Protein AF-A0AAP9EC62-F1 (afdb_monomer)

InterPro domains:
  IPR009681 Phage tail assembly chaperone protein, Siphoviridae [PF06896] (13-101)

Mean predicted aligned error: 7.29 Å

pLDDT: mean 86.21, std 14.29, range [40.88, 97.31]

Sequence (121 aa):
MSVKISAKQELGVTKLFEVKESNKNIRATWELQKMMTKLSIVQETVGDSPADFEKVIDTMLDVQTKTINYIVNTLGLDDKQAAKVDEMEFNDTMTFAVRISSELLHIEAQPADEKETGLED

Nearest PDB structures (foldseek):
  4um2-assembly1_A  TM=5.140E-01  e=1.099E+00  Homo sapiens
  5aqq-assembly3_D  TM=5.002E-01  e=1.871E+00  Homo sapiens

Radius of gyration: 16.16 Å; Cα contacts (8 Å, |Δi|>4): 101; chains: 1; bounding box: 31×41×46 Å

Structure (mmCIF, N/CA/C/O backbone):
data_AF-A0AAP9EC62-F1
#
_entry.id   AF-A0AAP9EC62-F1
#
loop_
_atom_site.group_PDB
_atom_site.id
_atom_site.type_symbol
_atom_site.label_atom_id
_atom_site.label_alt_id
_atom_site.label_comp_id
_atom_site.label_asym_id
_atom_site.label_entity_id
_atom_site.label_seq_id
_atom_site.pdbx_PDB_ins_code
_atom_site.Cartn_x
_atom_site.Cartn_y
_atom_site.Cartn_z
_atom_site.occupancy
_atom_site.B_iso_or_equiv
_atom_site.auth_seq_id
_atom_site.auth_comp_id
_atom_site.auth_asym_id
_atom_site.auth_atom_id
_atom_site.pdbx_PDB_model_num
ATOM 1 N N . MET A 1 1 ? 4.713 5.552 18.076 1.00 81.75 1 MET A N 1
ATOM 2 C CA . MET A 1 1 ? 3.352 5.915 18.521 1.00 81.75 1 MET A CA 1
ATOM 3 C C . MET A 1 1 ? 2.353 5.099 17.695 1.00 81.75 1 MET A C 1
ATOM 5 O O . MET A 1 1 ? 2.773 4.091 17.118 1.00 81.75 1 MET A O 1
ATOM 9 N N . SER A 1 2 ? 1.057 5.419 17.697 1.00 88.50 2 SER A N 1
ATOM 10 C CA . SER A 1 2 ? 0.087 4.831 16.763 1.00 88.50 2 SER A CA 1
ATOM 11 C C . SER A 1 2 ? -0.728 5.923 16.082 1.00 88.50 2 SER A C 1
ATOM 13 O O . SER A 1 2 ? -1.038 6.947 16.690 1.00 88.50 2 SER A O 1
ATOM 15 N N . VAL A 1 3 ? -1.061 5.684 14.818 1.00 91.00 3 VAL A N 1
ATOM 16 C CA . VAL A 1 3 ? -1.890 6.561 13.988 1.00 91.00 3 VAL A CA 1
ATOM 17 C C . VAL A 1 3 ? -3.213 5.872 13.689 1.00 91.00 3 VAL A C 1
ATOM 19 O O . VAL A 1 3 ? -3.307 4.640 13.701 1.00 91.00 3 VAL A O 1
ATOM 22 N N . LYS A 1 4 ? -4.261 6.666 13.466 1.00 91.12 4 LYS A N 1
ATOM 23 C CA . LYS A 1 4 ? -5.606 6.161 13.180 1.00 91.12 4 LYS A CA 1
ATOM 24 C C . LYS A 1 4 ? -5.949 6.435 11.731 1.00 91.12 4 LYS A C 1
ATOM 26 O O . LYS A 1 4 ? -6.105 7.584 11.346 1.00 91.12 4 LYS A O 1
ATOM 31 N N . ILE A 1 5 ? -6.134 5.372 10.962 1.00 90.19 5 ILE A N 1
ATOM 32 C CA . ILE A 1 5 ? -6.396 5.459 9.528 1.00 90.19 5 ILE A CA 1
ATOM 33 C C . ILE A 1 5 ? -7.860 5.123 9.253 1.00 90.19 5 ILE A C 1
ATOM 35 O O . ILE A 1 5 ? -8.388 4.120 9.739 1.00 90.19 5 ILE A O 1
ATOM 39 N N . SER A 1 6 ? -8.523 5.964 8.462 1.00 89.81 6 SER A N 1
ATOM 40 C CA . SER A 1 6 ? -9.860 5.693 7.930 1.00 89.81 6 SER A CA 1
ATOM 41 C C . SER A 1 6 ? -9.761 5.002 6.570 1.00 89.81 6 SER A C 1
ATOM 43 O O . SER A 1 6 ? -9.011 5.446 5.701 1.00 89.81 6 SER A O 1
ATOM 45 N N . ALA A 1 7 ? -10.556 3.948 6.380 1.00 89.44 7 ALA A N 1
ATOM 46 C CA . ALA A 1 7 ? -10.748 3.269 5.094 1.00 89.44 7 ALA A CA 1
ATOM 47 C C . ALA A 1 7 ? -12.227 3.287 4.667 1.00 89.44 7 ALA A C 1
ATOM 49 O O . ALA A 1 7 ? -12.729 2.366 4.019 1.00 89.44 7 ALA A O 1
ATOM 50 N N . LYS A 1 8 ? -12.980 4.302 5.114 1.00 87.00 8 LYS A N 1
ATOM 51 C CA . LYS A 1 8 ? -14.420 4.394 4.848 1.00 87.00 8 LYS A CA 1
ATOM 52 C C . LYS A 1 8 ? -14.717 4.565 3.360 1.00 87.00 8 LYS A C 1
ATOM 54 O O . LYS A 1 8 ? -15.718 4.027 2.900 1.00 87.00 8 LYS A O 1
ATOM 59 N N . GLN A 1 9 ? -13.887 5.319 2.644 1.00 86.12 9 GLN A N 1
ATOM 60 C CA . GLN A 1 9 ? -14.084 5.600 1.222 1.00 86.12 9 GLN A CA 1
ATOM 61 C C . GLN A 1 9 ? -13.780 4.363 0.368 1.00 86.12 9 GLN A C 1
ATOM 63 O O . GLN A 1 9 ? -14.559 4.036 -0.515 1.00 86.12 9 GLN A O 1
ATOM 68 N N . GLU A 1 10 ? -12.714 3.638 0.697 1.00 89.00 10 GLU A N 1
ATOM 69 C CA . GLU A 1 10 ? -12.184 2.534 -0.106 1.00 89.00 10 GLU A CA 1
ATOM 70 C C . GLU A 1 10 ? -12.841 1.199 0.250 1.00 89.00 10 GLU A C 1
ATOM 72 O O . GLU A 1 10 ? -13.228 0.425 -0.617 1.00 89.00 10 GLU A O 1
ATOM 77 N N . LEU A 1 11 ? -13.020 0.921 1.546 1.00 87.31 11 LEU A N 1
ATOM 78 C CA . LEU A 1 11 ? -13.501 -0.380 2.027 1.00 87.31 11 LEU A CA 1
ATOM 79 C C . LEU A 1 11 ? -14.947 -0.339 2.537 1.00 87.31 11 LEU A C 1
ATOM 81 O O . LEU A 1 11 ? -15.540 -1.390 2.819 1.00 87.31 11 LEU A O 1
ATOM 85 N N . GLY A 1 12 ? -15.532 0.856 2.677 1.00 86.25 12 GLY A N 1
ATOM 86 C CA . GLY A 1 12 ? -16.854 1.056 3.282 1.00 86.25 12 GLY A CA 1
ATOM 87 C C . GLY A 1 12 ? -16.873 0.837 4.799 1.00 86.25 12 GLY A C 1
ATOM 88 O O . GLY A 1 12 ? -17.942 0.694 5.392 1.00 86.25 12 GLY A O 1
ATOM 89 N N . VAL A 1 13 ? -15.702 0.774 5.442 1.00 86.38 13 VAL A N 1
ATOM 90 C CA . VAL A 1 13 ? -15.567 0.454 6.869 1.00 8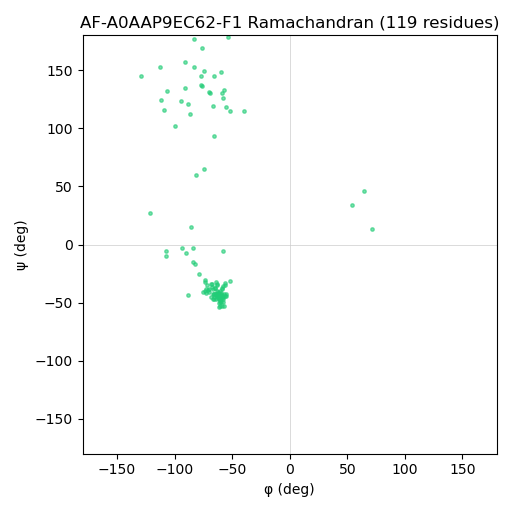6.38 13 VAL A CA 1
ATOM 91 C C . VAL A 1 13 ? -15.520 1.740 7.691 1.00 86.38 13 VAL A C 1
ATOM 93 O O . VAL A 1 13 ? -14.673 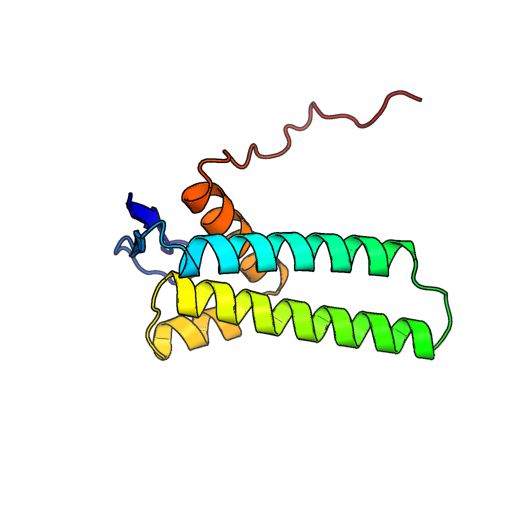2.600 7.482 1.00 86.38 13 VAL A O 1
ATOM 96 N N . THR A 1 14 ? -16.424 1.878 8.662 1.00 87.06 14 THR A N 1
ATOM 97 C CA . THR A 1 14 ? -16.476 3.049 9.559 1.00 87.06 14 THR A CA 1
ATOM 98 C C . THR A 1 14 ? -15.491 2.967 10.724 1.00 87.06 14 THR A C 1
ATOM 100 O O . THR A 1 14 ? -15.214 3.975 11.371 1.00 87.06 14 THR A O 1
ATOM 103 N N . LYS A 1 15 ? -14.965 1.771 11.005 1.00 88.25 15 LYS A N 1
ATOM 104 C CA . LYS A 1 15 ? -13.951 1.540 12.033 1.00 88.25 15 LYS A CA 1
ATOM 105 C C . LYS A 1 15 ? -12.614 2.139 11.592 1.00 88.25 15 LYS A C 1
ATOM 107 O O . LYS A 1 15 ? -12.149 1.872 10.489 1.00 88.25 15 LYS A O 1
ATOM 112 N N . LEU A 1 16 ? -11.985 2.898 12.489 1.00 91.50 16 LEU A N 1
ATOM 113 C CA . LEU A 1 16 ? -10.611 3.363 12.311 1.00 91.50 16 LEU A CA 1
ATOM 114 C C . LEU A 1 16 ? -9.628 2.222 12.586 1.00 91.50 16 LEU A C 1
ATOM 116 O O . LEU A 1 16 ? -9.772 1.489 13.570 1.00 91.50 16 LEU A O 1
ATOM 120 N N . PHE A 1 17 ? -8.619 2.104 11.734 1.00 91.94 17 PHE A N 1
ATOM 121 C CA . PHE A 1 17 ? -7.523 1.161 11.889 1.00 91.94 17 PHE A CA 1
ATOM 122 C C . PHE A 1 17 ? -6.426 1.813 12.719 1.00 91.94 17 PHE A C 1
ATOM 124 O O . PHE A 1 17 ? -5.906 2.866 12.355 1.00 91.94 17 PHE A O 1
ATOM 131 N N . GLU A 1 18 ? -6.093 1.204 13.852 1.00 93.38 18 GLU A N 1
ATOM 132 C CA . GLU A 1 18 ? -4.969 1.650 14.664 1.00 93.38 18 GLU A CA 1
ATOM 133 C C . GLU A 1 18 ? -3.689 0.989 14.158 1.00 93.38 18 GLU A C 1
ATOM 135 O O . GLU A 1 18 ? -3.503 -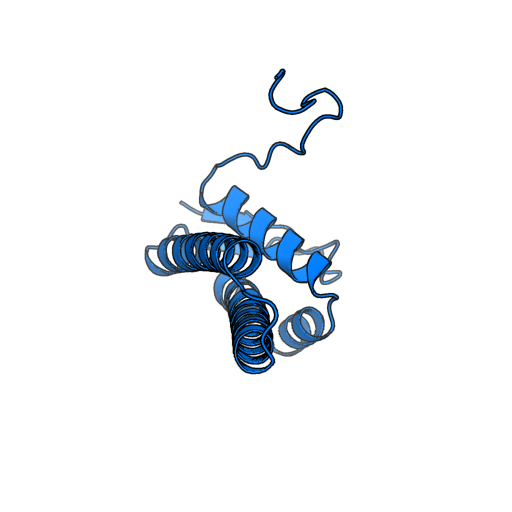0.223 14.291 1.00 93.38 18 GLU A O 1
ATOM 140 N N . VAL A 1 19 ? -2.795 1.796 13.593 1.00 94.25 19 VAL A N 1
ATOM 141 C CA . VAL A 1 19 ? -1.538 1.324 13.020 1.00 94.25 19 VAL A CA 1
ATOM 142 C C . VAL A 1 19 ? -0.383 1.820 13.871 1.00 94.25 19 VAL A C 1
ATOM 144 O O . VAL A 1 19 ? -0.221 3.013 14.111 1.00 94.25 19 VAL A O 1
ATOM 147 N N . LYS A 1 20 ? 0.449 0.891 14.344 1.00 92.44 20 LYS A N 1
ATOM 148 C CA . LYS A 1 20 ? 1.643 1.232 15.123 1.00 92.44 20 LYS A CA 1
ATOM 149 C C . LYS A 1 20 ? 2.753 1.725 14.205 1.00 92.44 20 LYS A C 1
ATOM 151 O O . LYS A 1 20 ? 3.071 1.065 13.216 1.00 92.44 20 LYS A O 1
ATOM 156 N N . GLU A 1 21 ? 3.440 2.781 14.612 1.00 92.06 21 GLU A N 1
ATOM 157 C CA . GLU A 1 21 ? 4.717 3.215 14.031 1.00 92.06 21 GLU A CA 1
ATOM 158 C C . GLU A 1 21 ? 5.839 2.269 14.485 1.00 92.06 21 GLU A C 1
ATOM 160 O O . GLU A 1 21 ? 6.719 2.601 15.278 1.00 92.06 21 GLU A O 1
ATOM 165 N N . SER A 1 22 ? 5.740 1.016 14.063 1.00 93.19 22 SER A N 1
ATOM 166 C CA . SER A 1 22 ? 6.741 -0.008 14.329 1.00 93.19 22 SER A CA 1
ATOM 167 C C . SER A 1 22 ? 7.769 -0.035 13.203 1.00 93.19 22 SER A C 1
ATOM 169 O O . SER A 1 22 ? 7.446 0.298 12.065 1.00 93.19 22 SER A O 1
ATOM 171 N N . ASN A 1 23 ? 8.976 -0.542 13.476 1.00 93.12 23 ASN A N 1
ATOM 172 C CA . ASN A 1 23 ? 9.996 -0.754 12.439 1.00 93.12 23 ASN A CA 1
ATOM 173 C C . ASN A 1 23 ? 9.468 -1.555 11.238 1.00 93.12 23 ASN A C 1
ATOM 175 O O . ASN A 1 23 ? 9.919 -1.333 10.119 1.00 93.12 23 ASN A O 1
ATOM 179 N N . LYS A 1 24 ? 8.515 -2.473 11.461 1.00 94.75 24 LYS A N 1
ATOM 180 C CA . LYS A 1 24 ? 7.842 -3.219 10.392 1.00 94.75 24 LYS A CA 1
ATOM 181 C C . LYS A 1 24 ? 7.088 -2.27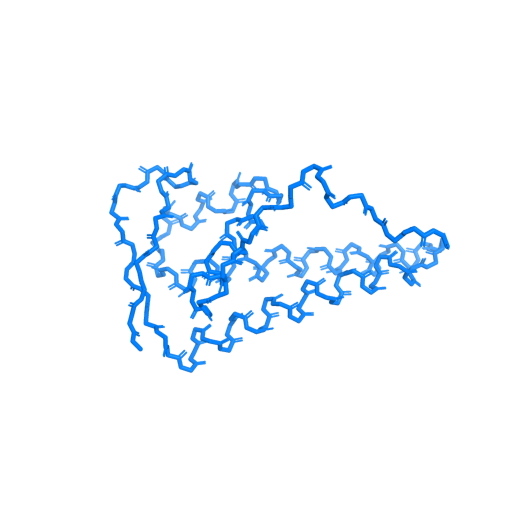0 9.456 1.00 94.75 24 LYS A C 1
ATOM 183 O O . LYS A 1 24 ? 7.324 -2.297 8.255 1.00 94.75 24 LYS A O 1
ATOM 188 N N . ASN A 1 25 ? 6.217 -1.433 10.013 1.00 93.62 25 ASN A N 1
ATOM 189 C CA . ASN A 1 25 ? 5.337 -0.567 9.229 1.00 93.62 25 ASN A CA 1
ATOM 190 C C . ASN A 1 25 ? 6.108 0.595 8.598 1.00 93.62 25 ASN A C 1
ATOM 192 O O . ASN A 1 25 ? 5.909 0.878 7.427 1.00 93.62 25 ASN A O 1
ATOM 196 N N . ILE A 1 26 ? 7.057 1.195 9.323 1.00 94.19 26 ILE A N 1
ATOM 197 C CA . ILE A 1 26 ? 7.914 2.258 8.779 1.00 94.19 26 ILE A CA 1
ATOM 198 C C . ILE A 1 26 ? 8.764 1.741 7.611 1.00 94.19 26 ILE A C 1
ATOM 200 O O . ILE A 1 26 ? 8.837 2.390 6.571 1.00 94.19 26 ILE A O 1
ATOM 204 N N . ARG A 1 27 ? 9.352 0.541 7.733 1.00 94.94 27 ARG A N 1
ATOM 205 C CA . ARG A 1 27 ? 10.092 -0.080 6.625 1.00 94.94 27 ARG A CA 1
ATOM 206 C C . ARG A 1 27 ? 9.193 -0.333 5.420 1.00 94.94 27 ARG A C 1
ATOM 208 O O . ARG A 1 27 ? 9.587 0.011 4.313 1.00 94.94 27 ARG A O 1
ATOM 215 N N . ALA A 1 28 ? 8.010 -0.902 5.640 1.00 95.31 28 ALA A N 1
ATOM 216 C CA . ALA A 1 28 ? 7.058 -1.164 4.566 1.00 95.31 28 ALA A CA 1
ATOM 217 C C . ALA A 1 28 ? 6.662 0.138 3.843 1.00 95.31 28 ALA A C 1
ATOM 219 O O . ALA A 1 28 ? 6.571 0.166 2.619 1.00 95.31 28 ALA A O 1
ATOM 220 N N . THR A 1 29 ? 6.523 1.241 4.584 1.00 93.94 29 THR A N 1
ATOM 221 C CA . THR A 1 29 ? 6.256 2.561 4.006 1.00 93.94 29 THR A CA 1
ATOM 222 C C . THR A 1 29 ? 7.417 3.075 3.150 1.00 93.94 29 THR A C 1
ATOM 224 O O . THR A 1 29 ? 7.197 3.578 2.051 1.00 93.94 29 THR A O 1
ATOM 227 N N . TRP A 1 30 ? 8.666 2.922 3.595 1.00 93.38 30 TRP A N 1
ATOM 228 C CA . TRP A 1 30 ? 9.826 3.292 2.772 1.00 93.38 30 TRP A CA 1
ATOM 229 C C . TRP A 1 30 ? 9.996 2.396 1.544 1.00 93.38 30 TRP A C 1
ATOM 231 O O . TRP A 1 30 ? 10.427 2.867 0.494 1.00 93.38 30 TRP A O 1
ATOM 241 N N . GLU A 1 31 ? 9.655 1.112 1.649 1.00 94.25 31 GLU A N 1
ATOM 242 C CA . GLU A 1 31 ? 9.644 0.194 0.509 1.00 94.25 31 GLU A CA 1
ATOM 243 C C . GLU A 1 31 ? 8.612 0.619 -0.541 1.00 94.25 31 GLU A C 1
ATOM 245 O O . GLU A 1 31 ? 8.938 0.607 -1.730 1.00 94.25 31 GLU A O 1
ATOM 250 N N . LEU A 1 32 ? 7.426 1.073 -0.113 1.00 93.88 32 LEU A N 1
ATOM 251 C CA . LEU A 1 32 ? 6.428 1.678 -0.998 1.00 93.88 32 LEU A CA 1
ATOM 252 C C . LEU A 1 32 ? 6.997 2.912 -1.710 1.00 93.88 32 LEU A C 1
ATOM 254 O O . LEU A 1 32 ? 6.989 2.968 -2.936 1.00 93.88 32 LEU A O 1
ATOM 258 N N . GLN A 1 33 ? 7.552 3.873 -0.968 1.00 90.69 33 GLN A N 1
ATOM 259 C CA . GLN A 1 33 ? 8.122 5.091 -1.561 1.00 90.69 33 GLN A CA 1
ATOM 260 C C . GLN A 1 33 ? 9.237 4.775 -2.564 1.00 90.69 33 GLN A C 1
ATOM 262 O O . GLN A 1 33 ? 9.233 5.275 -3.685 1.00 90.69 33 GLN A O 1
ATOM 267 N N . LYS A 1 34 ? 10.160 3.879 -2.197 1.00 92.00 34 LYS A N 1
ATOM 268 C CA . LYS A 1 34 ? 11.251 3.436 -3.074 1.00 92.00 34 LYS A CA 1
ATOM 269 C C . LYS A 1 34 ? 10.729 2.798 -4.361 1.00 92.00 34 LYS A C 1
ATOM 271 O O . LYS A 1 34 ? 11.302 3.005 -5.429 1.00 92.00 34 LYS A O 1
ATOM 276 N N . MET A 1 35 ? 9.685 1.984 -4.257 1.00 92.56 35 MET A N 1
ATOM 277 C CA . MET A 1 35 ? 9.056 1.330 -5.398 1.00 92.56 35 MET A CA 1
ATOM 278 C C . MET A 1 35 ? 8.395 2.352 -6.330 1.00 92.56 35 MET A C 1
ATOM 280 O O . MET A 1 35 ? 8.598 2.269 -7.538 1.00 92.56 35 MET A O 1
ATOM 284 N N . MET A 1 36 ? 7.702 3.348 -5.777 1.00 88.06 36 MET A N 1
ATOM 285 C CA . MET A 1 36 ? 7.112 4.441 -6.552 1.00 88.06 36 MET A CA 1
ATOM 286 C C . MET A 1 36 ? 8.170 5.240 -7.308 1.00 88.06 36 MET A C 1
ATOM 288 O O . MET A 1 36 ? 8.051 5.426 -8.515 1.00 88.06 36 MET A O 1
ATOM 292 N N . THR A 1 37 ? 9.268 5.607 -6.644 1.00 89.75 37 THR A N 1
ATOM 293 C CA . THR A 1 37 ? 10.400 6.266 -7.311 1.00 89.75 37 THR A CA 1
ATOM 294 C C . THR A 1 37 ? 11.002 5.389 -8.410 1.00 89.75 37 THR A C 1
ATOM 296 O O . THR A 1 37 ? 11.341 5.883 -9.482 1.00 89.75 37 THR A O 1
ATOM 299 N N . LYS A 1 38 ? 11.121 4.073 -8.183 1.00 89.12 38 LYS A N 1
ATOM 300 C CA . LYS A 1 38 ? 11.617 3.139 -9.203 1.00 89.12 38 LYS A CA 1
ATOM 301 C C . LYS A 1 38 ? 10.697 3.100 -10.425 1.00 89.12 38 LYS A C 1
ATOM 303 O O . LYS A 1 38 ? 11.214 3.056 -11.536 1.00 89.12 38 LYS A O 1
ATOM 308 N N . LEU A 1 39 ? 9.376 3.112 -10.233 1.00 88.25 39 LEU A N 1
ATOM 309 C CA . LEU A 1 39 ? 8.415 3.151 -11.336 1.00 88.25 39 LEU A CA 1
ATOM 310 C C . LEU A 1 39 ? 8.598 4.419 -12.179 1.00 88.25 39 LEU A C 1
ATOM 312 O O . LEU A 1 39 ? 8.720 4.297 -13.393 1.00 88.25 39 LEU A O 1
ATOM 316 N N . SER A 1 40 ? 8.706 5.594 -11.549 1.00 86.06 40 SER A N 1
ATOM 317 C CA . SER A 1 40 ? 8.959 6.860 -12.256 1.00 86.06 40 SER A CA 1
ATOM 318 C C . SER A 1 40 ? 10.256 6.813 -13.066 1.00 86.06 40 SER A C 1
ATOM 320 O O . SER A 1 40 ? 10.251 7.118 -14.253 1.00 86.06 40 SER A O 1
ATOM 322 N N . ILE A 1 41 ? 11.349 6.320 -12.468 1.00 86.88 41 ILE A N 1
ATOM 323 C CA . ILE A 1 41 ? 12.630 6.159 -13.176 1.00 86.88 41 ILE A CA 1
ATOM 324 C C . ILE A 1 41 ? 12.476 5.223 -14.378 1.00 86.88 41 ILE A C 1
ATOM 326 O O . ILE A 1 41 ? 12.996 5.507 -15.453 1.00 86.88 41 ILE A O 1
ATOM 330 N N . VAL A 1 42 ? 11.787 4.089 -14.220 1.00 86.12 42 VAL A N 1
ATOM 331 C CA . VAL A 1 42 ? 11.581 3.139 -15.323 1.00 86.12 42 VAL A CA 1
ATOM 332 C C . VAL A 1 42 ? 10.761 3.781 -16.440 1.00 86.12 42 VAL A C 1
ATOM 334 O O . VAL A 1 42 ? 11.141 3.645 -17.594 1.00 86.12 42 VAL A O 1
ATOM 337 N N . GLN A 1 43 ? 9.698 4.517 -16.118 1.00 83.06 43 GLN A N 1
ATOM 338 C CA . GLN A 1 43 ? 8.873 5.210 -17.112 1.00 83.06 43 GLN A CA 1
ATOM 339 C C . GLN A 1 43 ? 9.644 6.292 -17.881 1.00 83.06 43 GLN A C 1
ATOM 341 O O . GLN A 1 43 ? 9.411 6.459 -19.072 1.00 83.06 43 GLN A O 1
ATOM 346 N N . GLU A 1 44 ? 10.580 6.990 -17.238 1.00 84.75 44 GLU A N 1
ATOM 347 C CA . GLU A 1 44 ? 11.415 8.010 -17.892 1.00 84.75 44 GLU A CA 1
ATOM 348 C C . GLU A 1 44 ? 12.569 7.423 -18.718 1.00 84.75 44 GLU A C 1
ATOM 350 O O . GLU A 1 44 ? 13.068 8.068 -19.637 1.00 84.75 44 GLU A O 1
ATOM 355 N N . THR A 1 45 ? 13.030 6.215 -18.379 1.00 82.25 45 THR A N 1
ATOM 356 C CA . THR A 1 45 ? 14.238 5.607 -18.972 1.00 82.25 45 THR A CA 1
ATOM 357 C C . THR A 1 45 ? 13.953 4.453 -19.928 1.00 82.25 45 THR A C 1
ATOM 359 O O . THR A 1 45 ? 14.887 3.925 -20.535 1.00 82.25 45 THR A O 1
ATOM 362 N N . VAL A 1 46 ? 12.693 4.030 -20.053 1.00 82.31 46 VAL A N 1
ATOM 363 C CA . VAL A 1 46 ? 12.291 2.943 -20.948 1.00 82.31 46 VAL A CA 1
ATOM 364 C C . VAL A 1 46 ? 12.430 3.377 -22.414 1.00 82.31 46 VAL A C 1
ATOM 366 O O . VAL A 1 46 ? 11.971 4.448 -22.800 1.00 82.31 46 VAL A O 1
ATOM 369 N N . GLY A 1 47 ? 13.093 2.553 -23.229 1.00 79.62 47 GLY A N 1
ATOM 370 C CA . GLY A 1 47 ? 13.146 2.729 -24.682 1.00 79.62 47 GLY A CA 1
ATOM 371 C C . GLY A 1 47 ? 11.916 2.153 -25.396 1.00 79.62 47 GLY A C 1
ATOM 372 O O . GLY A 1 47 ? 11.069 1.508 -24.787 1.00 79.62 47 GLY A O 1
ATOM 373 N N . ASP A 1 48 ? 11.845 2.316 -26.718 1.00 83.75 48 ASP A N 1
ATOM 374 C CA . ASP A 1 48 ? 10.694 1.870 -27.527 1.00 83.75 48 ASP A CA 1
ATOM 375 C C . ASP A 1 48 ? 10.765 0.392 -27.970 1.00 83.75 48 ASP A C 1
ATOM 377 O O . ASP A 1 48 ? 10.064 -0.029 -28.896 1.00 83.75 48 ASP A O 1
ATOM 381 N N . SER A 1 49 ? 11.639 -0.424 -27.370 1.00 88.56 49 SER A N 1
ATOM 382 C CA . SER A 1 49 ? 11.768 -1.828 -27.770 1.00 88.56 49 SER A CA 1
ATOM 383 C C . SER A 1 49 ? 10.715 -2.722 -27.094 1.00 88.56 49 SER A C 1
ATOM 385 O O . SER A 1 49 ? 10.298 -2.452 -25.966 1.00 88.56 49 SER A O 1
ATOM 387 N N . PRO A 1 50 ? 10.315 -3.850 -27.716 1.00 87.06 50 PRO A N 1
ATOM 388 C CA . PRO A 1 50 ? 9.420 -4.815 -27.071 1.00 87.06 50 PRO A CA 1
ATOM 389 C C . PRO A 1 50 ? 9.938 -5.351 -25.725 1.00 87.06 50 PRO A C 1
ATOM 391 O O . PRO A 1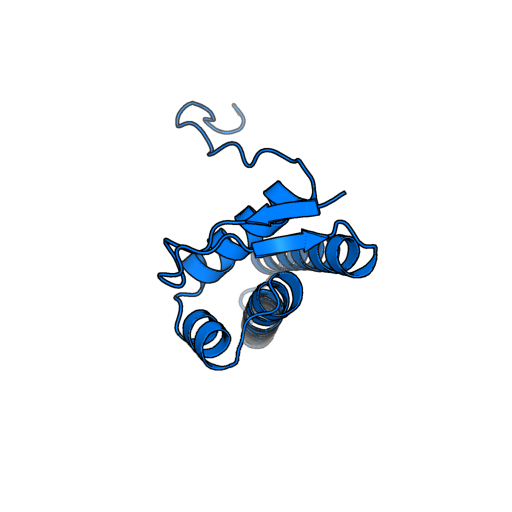 50 ? 9.143 -5.597 -24.824 1.00 87.06 50 PRO A O 1
ATOM 394 N N . ALA A 1 51 ? 11.259 -5.500 -25.571 1.00 87.06 51 ALA A N 1
ATOM 395 C CA . ALA A 1 51 ? 11.877 -5.945 -24.319 1.00 87.06 51 ALA A CA 1
ATOM 396 C C . ALA A 1 51 ? 11.818 -4.863 -23.226 1.00 87.06 51 ALA A C 1
ATOM 398 O O . ALA A 1 51 ? 11.648 -5.160 -22.045 1.00 87.06 51 ALA A O 1
ATOM 399 N N . ASP A 1 52 ? 11.928 -3.595 -23.619 1.00 87.00 52 ASP A N 1
ATOM 400 C CA . ASP A 1 52 ? 11.772 -2.470 -22.701 1.00 87.00 52 ASP A CA 1
ATOM 401 C C . ASP A 1 52 ? 10.308 -2.332 -22.249 1.00 87.00 52 ASP A C 1
ATOM 403 O O . ASP A 1 52 ? 10.039 -2.113 -21.066 1.00 87.00 52 ASP A O 1
ATOM 407 N N . PHE A 1 53 ? 9.356 -2.571 -23.157 1.00 86.00 53 PHE A N 1
ATOM 408 C CA . PHE A 1 53 ? 7.933 -2.635 -22.825 1.00 86.00 53 PHE A CA 1
ATOM 409 C C . PHE A 1 53 ? 7.607 -3.778 -21.848 1.00 86.00 53 PHE A C 1
ATOM 411 O O . PHE A 1 53 ? 6.906 -3.554 -20.862 1.00 86.00 53 PHE A O 1
ATOM 418 N N . GLU A 1 54 ? 8.160 -4.979 -22.056 1.00 88.31 54 GLU A N 1
ATOM 419 C CA . GLU A 1 54 ? 8.021 -6.112 -21.123 1.00 88.31 54 GLU A CA 1
ATOM 420 C C . GLU A 1 54 ? 8.487 -5.735 -19.708 1.00 88.31 54 GLU A C 1
ATOM 422 O O . GLU A 1 54 ? 7.771 -5.945 -18.729 1.00 88.31 54 GLU A O 1
ATOM 427 N N . LYS A 1 55 ? 9.632 -5.053 -19.596 1.00 87.69 55 LYS A N 1
ATOM 428 C CA . LYS A 1 55 ? 10.175 -4.583 -18.314 1.00 87.69 55 LYS A CA 1
ATOM 429 C C . LYS A 1 55 ? 9.274 -3.561 -17.608 1.00 87.69 55 LYS A C 1
ATOM 431 O O . LYS A 1 55 ? 9.231 -3.529 -16.371 1.00 87.69 55 LYS A O 1
ATOM 436 N N . VAL A 1 56 ? 8.571 -2.711 -18.359 1.00 88.06 56 VAL A N 1
ATOM 437 C CA . VAL A 1 56 ? 7.572 -1.790 -17.791 1.00 88.06 56 VAL A CA 1
ATOM 438 C C . VAL A 1 56 ? 6.400 -2.570 -17.218 1.00 88.06 56 VAL A C 1
ATOM 440 O O . VAL A 1 56 ? 6.020 -2.314 -16.076 1.00 88.06 56 VAL A O 1
ATOM 443 N N . ILE A 1 57 ? 5.872 -3.543 -17.963 1.00 89.94 57 ILE A N 1
ATOM 444 C CA . ILE A 1 57 ? 4.764 -4.386 -17.504 1.00 89.94 57 ILE A CA 1
ATOM 445 C C . ILE A 1 57 ? 5.155 -5.163 -16.242 1.00 89.94 57 ILE A C 1
ATOM 447 O O . ILE A 1 57 ? 4.422 -5.109 -15.256 1.00 89.94 57 ILE A O 1
ATOM 451 N N . ASP A 1 58 ? 6.336 -5.783 -16.208 1.00 91.19 58 ASP A N 1
ATOM 452 C CA . ASP A 1 58 ? 6.852 -6.466 -15.012 1.00 91.19 58 ASP A CA 1
ATOM 453 C C . ASP A 1 58 ? 6.927 -5.529 -13.803 1.00 91.19 58 ASP A C 1
ATOM 455 O O . ASP A 1 58 ? 6.556 -5.889 -12.683 1.00 91.19 58 ASP A O 1
ATOM 459 N N . THR A 1 59 ? 7.390 -4.297 -14.028 1.00 90.69 59 THR A N 1
ATOM 460 C CA . THR A 1 59 ? 7.475 -3.291 -12.968 1.00 90.69 59 THR A CA 1
AT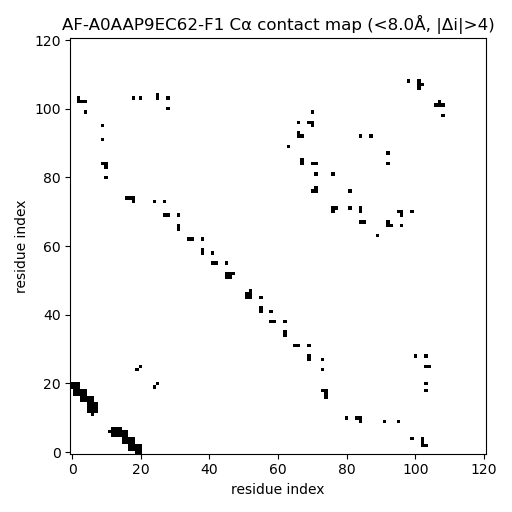OM 461 C C . THR A 1 59 ? 6.083 -2.891 -12.482 1.00 90.69 59 THR A C 1
ATOM 463 O O . THR A 1 59 ? 5.878 -2.791 -11.276 1.00 90.69 59 THR A O 1
ATOM 466 N N . MET A 1 60 ? 5.115 -2.701 -13.383 1.00 89.38 60 MET A N 1
ATOM 467 C CA . MET A 1 60 ? 3.734 -2.369 -13.021 1.00 89.38 60 MET A CA 1
ATOM 468 C C . MET A 1 60 ? 3.058 -3.495 -12.227 1.00 89.38 60 MET A C 1
ATOM 470 O O . MET A 1 60 ? 2.414 -3.217 -11.216 1.00 89.38 60 MET A O 1
ATOM 474 N N . LEU A 1 61 ? 3.252 -4.757 -12.624 1.00 92.38 61 LEU A N 1
ATOM 475 C CA . LEU A 1 61 ? 2.717 -5.923 -11.911 1.00 92.38 61 LEU A CA 1
ATOM 476 C C . LEU A 1 61 ? 3.320 -6.066 -10.505 1.00 92.38 61 LEU A C 1
ATOM 478 O O . LEU A 1 61 ? 2.597 -6.317 -9.534 1.00 92.38 61 LEU A O 1
ATOM 482 N N . ASP A 1 62 ? 4.636 -5.862 -10.377 1.00 93.06 62 ASP A N 1
ATOM 483 C CA . ASP A 1 62 ? 5.325 -5.857 -9.081 1.00 93.06 62 ASP A CA 1
ATOM 484 C C . ASP A 1 62 ? 4.812 -4.718 -8.188 1.00 93.06 62 ASP A C 1
ATOM 486 O O . ASP A 1 62 ? 4.539 -4.929 -7.003 1.00 93.06 62 ASP A O 1
ATOM 490 N N . VAL A 1 63 ? 4.621 -3.523 -8.764 1.00 93.25 63 VAL A N 1
ATOM 491 C CA . VAL A 1 63 ? 4.090 -2.354 -8.053 1.00 93.25 63 VAL A CA 1
ATOM 492 C C . VAL A 1 63 ? 2.686 -2.621 -7.534 1.00 93.25 63 VAL A C 1
ATOM 494 O O . VAL A 1 63 ? 2.429 -2.428 -6.346 1.00 93.25 63 VAL A O 1
ATOM 497 N N . GLN A 1 64 ? 1.787 -3.101 -8.391 1.00 92.88 64 GLN A N 1
ATOM 498 C CA . GLN A 1 64 ? 0.409 -3.404 -8.016 1.00 92.88 64 GLN A CA 1
ATOM 499 C C . GLN A 1 64 ? 0.368 -4.414 -6.864 1.00 92.88 64 GLN A C 1
ATOM 501 O O . GLN A 1 64 ? -0.180 -4.128 -5.798 1.00 92.88 64 GLN A O 1
ATOM 506 N N . THR A 1 65 ? 1.051 -5.549 -7.033 1.00 94.88 65 THR A N 1
ATOM 507 C CA . THR A 1 65 ? 1.088 -6.629 -6.037 1.00 94.88 65 THR A CA 1
ATOM 508 C C . THR A 1 65 ? 1.617 -6.137 -4.691 1.00 94.88 65 THR A C 1
ATOM 510 O O . THR A 1 65 ? 1.065 -6.440 -3.630 1.00 94.88 65 THR A O 1
ATOM 513 N N . LYS A 1 66 ? 2.707 -5.368 -4.693 1.00 95.25 66 LYS A N 1
ATOM 514 C CA . LYS A 1 66 ? 3.313 -4.879 -3.451 1.00 95.25 66 LYS A CA 1
ATOM 515 C C . LYS A 1 66 ? 2.511 -3.763 -2.794 1.00 95.25 66 LYS A C 1
ATOM 517 O O . LYS A 1 66 ? 2.521 -3.679 -1.569 1.00 95.25 66 LYS A O 1
ATOM 522 N N . THR A 1 67 ? 1.802 -2.948 -3.568 1.00 95.94 67 THR A N 1
ATOM 523 C CA . THR A 1 67 ? 0.942 -1.881 -3.037 1.00 95.94 67 THR A CA 1
ATOM 524 C C . THR A 1 67 ? -0.263 -2.473 -2.308 1.00 95.94 67 THR A C 1
ATOM 526 O O . THR A 1 67 ? -0.533 -2.102 -1.165 1.00 95.94 67 THR A O 1
ATOM 529 N N . ILE A 1 68 ? -0.918 -3.472 -2.904 1.00 96.31 68 ILE A N 1
ATOM 530 C CA . ILE A 1 68 ? -2.017 -4.214 -2.267 1.00 96.31 68 ILE A CA 1
ATOM 531 C C . ILE A 1 68 ? -1.524 -4.877 -0.978 1.00 96.31 68 ILE A C 1
ATOM 533 O O . ILE A 1 68 ? -2.088 -4.669 0.099 1.00 96.31 68 ILE A O 1
ATOM 537 N N . ASN A 1 69 ? -0.398 -5.594 -1.053 1.00 96.62 69 ASN A N 1
ATOM 538 C CA . ASN A 1 69 ? 0.211 -6.225 0.115 1.00 96.62 69 ASN A CA 1
ATOM 539 C C . ASN A 1 69 ? 0.572 -5.216 1.210 1.00 96.62 69 ASN A C 1
ATOM 541 O O . ASN A 1 69 ? 0.420 -5.523 2.394 1.00 96.62 69 ASN A O 1
ATOM 545 N N . TYR A 1 70 ? 1.051 -4.026 0.849 1.00 97.31 70 TYR A N 1
ATOM 546 C CA . TYR A 1 70 ? 1.338 -2.967 1.809 1.00 97.31 70 TYR A CA 1
ATOM 547 C C . TYR A 1 70 ? 0.075 -2.554 2.571 1.00 97.31 70 TYR A C 1
ATOM 549 O O . TYR A 1 70 ? 0.097 -2.542 3.803 1.00 97.31 70 TYR A O 1
ATOM 557 N N . ILE A 1 71 ? -1.030 -2.287 1.870 1.00 96.69 71 ILE A N 1
ATOM 558 C CA . ILE A 1 71 ? -2.311 -1.890 2.474 1.00 96.69 71 ILE A CA 1
ATOM 559 C C . ILE A 1 71 ? -2.828 -2.993 3.405 1.00 96.69 71 ILE A C 1
ATOM 561 O O . ILE A 1 71 ? -3.078 -2.742 4.587 1.00 96.69 71 ILE A O 1
ATOM 565 N N . VAL A 1 72 ? -2.928 -4.224 2.892 1.00 96.81 72 VAL A N 1
ATOM 566 C CA . VAL A 1 72 ? -3.462 -5.384 3.623 1.00 96.81 72 VAL A CA 1
ATOM 567 C C . VAL A 1 72 ? -2.669 -5.638 4.903 1.00 96.81 72 VAL A C 1
ATOM 569 O O . VAL A 1 72 ? -3.245 -5.732 5.989 1.00 96.81 72 VAL A O 1
ATOM 572 N N . ASN A 1 73 ? -1.337 -5.684 4.805 1.00 96.38 73 ASN A N 1
ATOM 573 C CA . ASN A 1 73 ? -0.478 -6.002 5.944 1.00 96.38 73 ASN A CA 1
ATOM 574 C C . ASN A 1 73 ? -0.367 -4.863 6.962 1.00 96.38 73 ASN A C 1
ATOM 576 O O . ASN A 1 73 ? -0.193 -5.131 8.154 1.00 96.38 73 ASN A O 1
ATOM 580 N N . THR A 1 74 ? -0.426 -3.610 6.507 1.00 95.94 74 THR A N 1
ATOM 581 C CA . THR A 1 74 ? -0.296 -2.435 7.380 1.00 95.94 74 THR A CA 1
ATOM 582 C C . THR A 1 74 ? -1.568 -2.198 8.183 1.00 95.94 74 THR A C 1
ATOM 584 O O . THR A 1 74 ? -1.489 -1.917 9.380 1.00 95.94 74 THR A O 1
ATOM 587 N N . LEU A 1 75 ? -2.736 -2.358 7.553 1.00 95.00 75 LEU A N 1
ATOM 588 C CA . LEU A 1 75 ? -4.030 -2.209 8.221 1.00 95.00 75 LEU A CA 1
ATOM 589 C C . LEU A 1 75 ? -4.482 -3.486 8.943 1.00 95.00 75 LEU A C 1
ATOM 591 O O . LEU A 1 75 ? -5.377 -3.420 9.784 1.00 95.00 75 LEU A O 1
ATOM 595 N N . GLY A 1 76 ? -3.860 -4.634 8.652 1.00 94.50 76 GLY A N 1
ATOM 596 C CA . GLY A 1 76 ? -4.263 -5.923 9.213 1.00 94.50 76 GLY A CA 1
ATOM 597 C C . GLY A 1 76 ? -5.663 -6.318 8.751 1.00 94.50 76 GLY A C 1
ATOM 598 O O . GLY A 1 76 ? -6.503 -6.670 9.579 1.00 94.50 76 GLY A O 1
ATOM 599 N N . LEU A 1 77 ? -5.914 -6.177 7.447 1.00 94.81 77 LEU A N 1
ATOM 600 C CA . LEU A 1 77 ? -7.212 -6.460 6.839 1.00 94.81 77 LEU A CA 1
ATOM 601 C C . LEU A 1 77 ? -7.548 -7.954 6.922 1.00 94.81 77 LEU A C 1
ATOM 603 O O . LEU A 1 77 ? -6.665 -8.803 6.810 1.00 94.81 77 LEU A O 1
ATOM 607 N N . ASP A 1 78 ? -8.832 -8.261 7.107 1.00 94.12 78 ASP A N 1
ATOM 608 C CA . ASP A 1 78 ? -9.342 -9.624 6.933 1.00 94.12 78 ASP A CA 1
ATOM 609 C C . ASP A 1 78 ? -9.493 -9.988 5.445 1.00 94.12 78 ASP A C 1
ATOM 611 O O . ASP A 1 78 ? -9.431 -9.119 4.577 1.00 94.12 78 ASP A O 1
ATOM 615 N N . ASP A 1 79 ? -9.730 -11.266 5.141 1.00 94.56 79 ASP A N 1
ATOM 616 C CA . ASP A 1 79 ? -9.817 -11.760 3.758 1.00 94.56 79 ASP A CA 1
ATOM 617 C C . ASP A 1 79 ? -10.876 -11.026 2.917 1.00 94.56 79 ASP A C 1
ATOM 619 O O . ASP A 1 79 ? -10.682 -10.798 1.725 1.00 94.56 79 ASP A O 1
ATOM 623 N N . LYS A 1 80 ? -11.999 -10.613 3.526 1.00 93.38 80 LYS A N 1
ATOM 624 C CA . LYS A 1 80 ? -13.062 -9.888 2.810 1.00 93.38 80 LYS A CA 1
ATOM 625 C C . LYS A 1 80 ? -12.639 -8.460 2.496 1.00 93.38 80 LYS A C 1
ATOM 627 O O . LYS A 1 80 ? -12.995 -7.929 1.450 1.00 93.38 80 LYS A O 1
ATOM 632 N N . GLN A 1 81 ? -11.933 -7.819 3.419 1.00 93.50 81 GLN A N 1
ATOM 633 C CA . GLN A 1 81 ? -11.387 -6.481 3.235 1.00 93.50 81 GLN A CA 1
ATOM 634 C C . GLN A 1 81 ? -10.221 -6.489 2.244 1.00 93.50 81 GLN A C 1
ATOM 636 O O . GLN A 1 81 ? -10.141 -5.584 1.423 1.00 93.50 81 GLN A O 1
ATOM 641 N N . ALA A 1 82 ? -9.364 -7.509 2.283 1.00 94.81 82 ALA A N 1
ATOM 642 C CA . ALA A 1 82 ? -8.268 -7.688 1.338 1.00 94.81 82 ALA A CA 1
ATOM 643 C C . ALA A 1 82 ? -8.784 -7.896 -0.092 1.00 94.81 82 ALA A C 1
ATOM 645 O O . ALA A 1 82 ? -8.340 -7.191 -0.991 1.00 94.81 82 ALA A O 1
ATOM 646 N N . ALA A 1 83 ? -9.804 -8.744 -0.279 1.00 94.75 83 ALA A N 1
ATOM 647 C CA . ALA A 1 83 ? -10.433 -8.946 -1.586 1.00 94.75 83 ALA A CA 1
ATOM 648 C C . ALA A 1 83 ? -10.987 -7.643 -2.186 1.00 94.75 83 ALA A C 1
ATOM 650 O O . ALA A 1 83 ? -10.885 -7.420 -3.385 1.00 94.75 83 ALA A O 1
ATOM 651 N N . LYS A 1 84 ? -11.518 -6.738 -1.352 1.00 94.62 84 LYS A N 1
ATOM 652 C CA . LYS A 1 84 ? -11.939 -5.416 -1.833 1.00 94.62 84 LYS A CA 1
ATOM 653 C C . LYS A 1 84 ? -10.774 -4.573 -2.336 1.00 94.62 84 LYS A C 1
ATOM 655 O O . LYS A 1 84 ? -10.968 -3.842 -3.292 1.00 94.62 84 LYS A O 1
ATOM 660 N N . VAL A 1 85 ? -9.606 -4.647 -1.693 1.00 94.88 85 VAL A N 1
ATOM 661 C CA . VAL A 1 85 ? -8.406 -3.934 -2.162 1.00 94.88 85 VAL A CA 1
ATOM 662 C C . VAL A 1 85 ? -7.930 -4.507 -3.499 1.00 94.88 85 VAL A C 1
ATOM 664 O O . VAL A 1 85 ? -7.544 -3.737 -4.366 1.00 94.88 85 VAL A O 1
ATOM 667 N N . ASP A 1 86 ? -7.999 -5.827 -3.692 1.00 94.06 86 ASP A N 1
ATOM 668 C CA . ASP A 1 86 ? -7.669 -6.469 -4.977 1.00 94.06 86 ASP A CA 1
ATOM 669 C C . ASP A 1 86 ? -8.612 -6.052 -6.119 1.00 94.06 86 ASP A C 1
ATOM 671 O O . ASP A 1 86 ? -8.194 -5.971 -7.271 1.00 94.06 86 ASP A O 1
ATOM 675 N N . GLU A 1 87 ? -9.882 -5.782 -5.811 1.00 95.25 87 GLU A N 1
ATOM 676 C CA . GLU A 1 87 ? -10.891 -5.343 -6.785 1.00 95.25 87 GLU A CA 1
ATOM 677 C C . GLU A 1 87 ? -10.869 -3.826 -7.058 1.00 95.25 87 GLU A C 1
ATOM 679 O O . GLU A 1 87 ? -11.637 -3.343 -7.891 1.00 95.25 87 GLU A O 1
ATOM 684 N N . MET A 1 88 ? -10.021 -3.056 -6.367 1.00 94.94 88 MET A N 1
ATOM 685 C CA . MET A 1 88 ? -9.892 -1.617 -6.599 1.00 94.94 88 MET A CA 1
ATOM 686 C C . MET A 1 88 ? -9.132 -1.316 -7.894 1.00 94.94 88 MET A C 1
ATOM 688 O O . MET A 1 88 ? -8.187 -2.006 -8.278 1.00 94.94 88 MET A O 1
ATOM 692 N N . GLU A 1 89 ? -9.482 -0.193 -8.522 1.00 95.00 89 GLU A N 1
ATOM 693 C CA . GLU A 1 89 ? -8.691 0.365 -9.614 1.00 95.00 89 GLU A CA 1
ATOM 694 C C . GLU A 1 89 ? -7.268 0.693 -9.140 1.00 95.00 89 GLU A C 1
ATOM 696 O O . GLU A 1 89 ? -7.027 1.079 -7.988 1.00 95.00 89 GLU A O 1
ATOM 701 N N . PHE A 1 90 ? -6.300 0.570 -10.050 1.00 90.75 90 PHE A N 1
ATOM 702 C CA . PHE A 1 90 ? -4.882 0.756 -9.728 1.00 90.75 90 PHE A CA 1
ATOM 703 C C . PHE A 1 90 ? -4.600 2.130 -9.096 1.00 90.75 90 PHE A C 1
ATOM 705 O O . PHE A 1 90 ? -3.908 2.224 -8.081 1.00 90.75 90 PHE A O 1
ATOM 712 N N . ASN A 1 91 ? -5.179 3.195 -9.658 1.00 91.44 91 ASN A N 1
ATOM 713 C CA . ASN A 1 91 ? -4.984 4.562 -9.165 1.00 91.44 91 ASN A CA 1
ATOM 714 C C . ASN A 1 91 ? -5.606 4.785 -7.778 1.00 91.44 91 ASN A C 1
ATOM 716 O O . ASN A 1 91 ? -5.015 5.481 -6.948 1.00 91.44 91 ASN A O 1
ATOM 720 N N . ASP A 1 92 ? -6.754 4.167 -7.497 1.00 94.06 92 ASP A N 1
ATOM 721 C CA . ASP A 1 92 ? -7.413 4.262 -6.190 1.00 94.06 92 ASP A CA 1
ATOM 722 C C . ASP A 1 92 ? -6.606 3.510 -5.130 1.00 94.06 92 ASP A C 1
ATOM 724 O O . ASP A 1 92 ? -6.378 4.010 -4.025 1.00 94.06 92 ASP A O 1
ATOM 728 N N . THR A 1 93 ? -6.092 2.336 -5.500 1.00 94.50 93 THR A N 1
ATOM 729 C CA . THR A 1 93 ? -5.185 1.539 -4.667 1.00 94.50 93 THR A CA 1
ATOM 730 C C . THR A 1 93 ? -3.934 2.340 -4.317 1.00 94.50 93 THR A C 1
ATOM 732 O O . THR A 1 93 ? -3.519 2.389 -3.157 1.00 94.50 93 THR A O 1
ATOM 735 N N . MET A 1 94 ? -3.358 3.028 -5.305 1.00 93.12 94 MET A N 1
ATOM 736 C CA . MET A 1 94 ? -2.167 3.839 -5.099 1.00 93.12 94 MET A CA 1
ATOM 737 C C . MET A 1 94 ? -2.432 5.045 -4.197 1.00 93.12 94 MET A C 1
ATOM 739 O O . MET A 1 94 ? -1.703 5.276 -3.233 1.00 93.12 94 MET A O 1
ATOM 743 N N . THR A 1 95 ? -3.513 5.776 -4.466 1.00 93.56 95 THR A N 1
ATOM 744 C CA . THR A 1 95 ? -3.956 6.909 -3.643 1.00 93.56 95 THR A CA 1
ATOM 745 C C . THR A 1 95 ? -4.140 6.491 -2.188 1.00 93.56 95 THR A C 1
ATOM 747 O O . THR A 1 95 ? -3.697 7.184 -1.266 1.00 93.56 95 THR A O 1
ATOM 750 N N . PHE A 1 96 ? -4.738 5.321 -1.965 1.00 94.88 96 PHE A N 1
ATOM 751 C CA . PHE A 1 96 ? -4.948 4.806 -0.623 1.00 94.88 96 PHE A CA 1
ATOM 752 C C . PHE A 1 96 ? -3.628 4.471 0.081 1.00 94.88 96 PHE A C 1
ATOM 754 O O . PHE A 1 96 ? -3.425 4.868 1.232 1.00 94.88 96 PHE A O 1
ATOM 761 N N . ALA A 1 97 ? -2.699 3.806 -0.612 1.00 94.94 97 ALA A N 1
ATOM 762 C CA . ALA A 1 97 ? -1.376 3.502 -0.075 1.00 94.94 97 ALA A CA 1
ATOM 763 C C . ALA A 1 97 ? -0.579 4.771 0.271 1.00 94.94 97 ALA A C 1
ATOM 765 O O . ALA A 1 97 ? 0.028 4.839 1.343 1.00 94.94 97 ALA A O 1
ATOM 766 N N . VAL A 1 98 ? -0.632 5.801 -0.583 1.00 92.62 98 VAL A N 1
ATOM 767 C CA . VAL A 1 98 ? 0.002 7.102 -0.320 1.00 92.62 98 VAL A CA 1
ATOM 768 C C . VAL A 1 98 ? -0.593 7.745 0.929 1.00 92.62 98 VAL A C 1
ATOM 770 O O . VAL A 1 98 ? 0.161 8.143 1.815 1.00 92.62 98 VAL A O 1
ATOM 773 N N . ARG A 1 99 ? -1.921 7.762 1.082 1.00 93.25 99 ARG A N 1
ATOM 774 C CA . ARG A 1 99 ? -2.556 8.317 2.287 1.00 93.25 99 ARG A CA 1
ATOM 775 C C . ARG A 1 99 ? -2.116 7.589 3.558 1.00 93.25 99 ARG A C 1
ATOM 777 O O . ARG A 1 99 ? -1.778 8.236 4.543 1.00 93.25 99 ARG A O 1
ATOM 784 N N . ILE A 1 100 ? -2.059 6.254 3.531 1.00 94.06 100 ILE A N 1
ATOM 785 C CA . ILE A 1 100 ? -1.541 5.451 4.654 1.00 94.06 100 ILE A CA 1
ATOM 786 C C . ILE A 1 100 ? -0.089 5.837 4.972 1.00 94.06 100 ILE A C 1
ATOM 788 O O . ILE A 1 100 ? 0.265 5.990 6.143 1.00 94.06 100 ILE A O 1
ATOM 792 N N . SER A 1 101 ? 0.743 6.013 3.939 1.00 9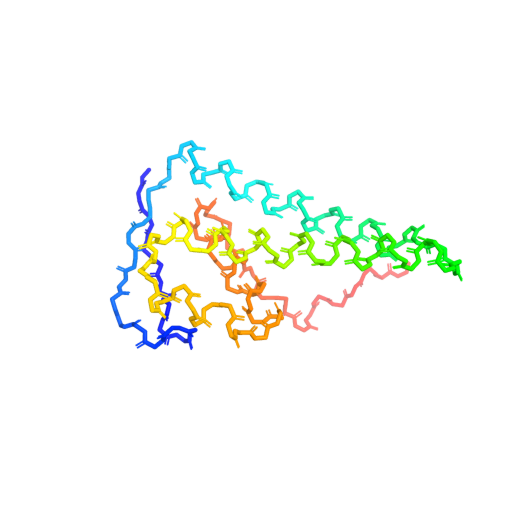3.44 101 SER A N 1
ATOM 793 C CA . SER A 1 101 ? 2.151 6.386 4.095 1.00 93.44 101 SER A CA 1
ATOM 794 C C . SER A 1 101 ? 2.332 7.758 4.746 1.00 93.44 101 SER A C 1
ATOM 796 O O . SER A 1 101 ? 3.158 7.900 5.648 1.00 93.44 101 SER A O 1
ATOM 798 N N . SER A 1 102 ? 1.523 8.736 4.336 1.00 90.56 102 SER A N 1
ATOM 799 C CA . SER A 1 102 ? 1.533 10.107 4.842 1.00 90.56 102 SER A CA 1
ATOM 800 C C . SER A 1 102 ? 1.156 10.175 6.313 1.00 90.56 102 SER A C 1
ATOM 802 O O . SER A 1 102 ? 1.883 10.775 7.102 1.00 90.56 102 SER A O 1
ATOM 804 N N . GLU A 1 103 ? 0.086 9.477 6.699 1.00 91.31 103 GLU A N 1
ATOM 805 C CA . GLU A 1 103 ? -0.334 9.363 8.099 1.00 91.31 103 GLU A CA 1
ATOM 806 C C . GLU A 1 103 ? 0.764 8.717 8.957 1.00 91.31 103 GLU A C 1
ATOM 808 O O . GLU A 1 103 ? 1.089 9.209 10.031 1.00 91.31 103 GLU A O 1
ATOM 813 N N . LEU A 1 104 ? 1.388 7.632 8.480 1.00 91.00 104 LEU A N 1
ATOM 814 C CA . LEU A 1 104 ? 2.428 6.920 9.234 1.00 91.00 104 LEU A CA 1
ATOM 815 C C . LEU A 1 104 ? 3.729 7.703 9.408 1.00 91.00 104 LEU A C 1
ATOM 817 O O . LEU A 1 104 ? 4.420 7.517 10.411 1.00 91.00 104 LEU A O 1
ATOM 821 N N . LEU A 1 105 ? 4.103 8.506 8.415 1.00 89.12 105 LEU A N 1
ATOM 822 C CA . LEU A 1 105 ? 5.334 9.292 8.443 1.00 89.12 105 LEU A CA 1
ATOM 823 C C . LEU A 1 105 ? 5.121 10.711 8.968 1.00 89.12 105 LEU A C 1
ATOM 825 O O . LEU A 1 105 ? 6.102 11.438 9.109 1.00 89.12 105 LEU A O 1
ATOM 829 N N . HIS A 1 106 ? 3.876 11.094 9.268 1.00 85.62 106 HIS A N 1
ATOM 830 C CA . HIS A 1 106 ? 3.500 12.465 9.625 1.00 85.62 106 HIS A CA 1
ATOM 831 C C . HIS A 1 106 ? 3.948 13.483 8.566 1.00 85.62 106 HIS A C 1
ATOM 833 O O . HIS A 1 106 ? 4.325 14.610 8.881 1.00 85.62 106 HIS A O 1
ATOM 839 N N . ILE A 1 107 ? 3.935 13.063 7.300 1.00 79.19 107 ILE A N 1
ATOM 840 C CA . ILE A 1 107 ? 4.190 13.924 6.147 1.00 79.19 107 ILE A CA 1
ATOM 841 C C . ILE A 1 107 ? 2.809 14.253 5.604 1.00 79.19 107 ILE A C 1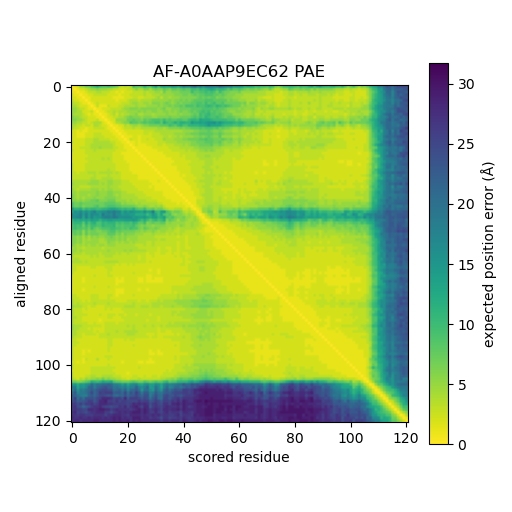
ATOM 843 O O . ILE A 1 107 ? 2.185 13.390 4.985 1.00 79.19 107 ILE A O 1
ATOM 847 N N . GLU A 1 108 ? 2.299 15.455 5.880 1.00 57.22 108 GLU A N 1
ATOM 848 C CA . GLU A 1 108 ? 1.047 15.912 5.275 1.00 57.22 108 GLU A CA 1
ATOM 849 C C . GLU A 1 108 ? 1.164 15.739 3.755 1.00 57.22 108 GLU A C 1
ATOM 851 O O . GLU A 1 108 ? 2.014 16.362 3.118 1.00 57.22 108 GLU A O 1
ATOM 856 N N . ALA A 1 109 ? 0.346 14.859 3.168 1.00 50.75 109 ALA A N 1
ATOM 857 C CA . ALA A 1 109 ? 0.132 14.884 1.731 1.00 50.75 109 ALA A CA 1
ATOM 858 C C . ALA A 1 109 ? -0.582 16.201 1.442 1.00 50.75 109 ALA A C 1
ATOM 860 O O . ALA A 1 109 ? -1.803 16.280 1.582 1.00 50.75 109 ALA A O 1
ATOM 861 N N . GLN A 1 110 ? 0.170 17.252 1.117 1.00 46.72 110 GLN A N 1
ATOM 862 C CA . GLN A 1 110 ? -0.452 18.441 0.568 1.00 46.72 110 GLN A CA 1
ATOM 863 C C . GLN A 1 110 ? -1.017 18.050 -0.802 1.00 46.72 110 GLN A C 1
ATOM 865 O O . GLN A 1 110 ? -0.258 17.579 -1.653 1.00 46.72 110 GLN A O 1
ATOM 870 N N . PRO A 1 111 ? -2.341 18.153 -1.019 1.00 43.62 111 PRO A N 1
ATOM 871 C CA . PRO A 1 111 ? -2.866 18.091 -2.371 1.00 43.62 111 PRO A CA 1
ATOM 872 C C . PRO A 1 111 ? -2.205 19.225 -3.159 1.00 43.62 111 PRO A C 1
ATOM 874 O O . PRO A 1 111 ? -2.159 20.352 -2.668 1.00 43.62 111 PRO A O 1
ATOM 877 N N . ALA A 1 112 ? -1.665 18.920 -4.341 1.00 44.94 112 ALA A N 1
ATOM 878 C CA . ALA A 1 112 ? -1.121 19.943 -5.225 1.00 44.94 112 ALA A CA 1
ATOM 879 C C . ALA A 1 112 ? -2.215 20.991 -5.487 1.00 44.94 112 ALA A C 1
ATOM 881 O O . ALA A 1 112 ? -3.296 20.659 -5.981 1.00 44.94 112 ALA A O 1
ATOM 882 N N . ASP A 1 113 ? -1.957 22.232 -5.088 1.00 40.88 113 ASP A N 1
ATOM 883 C CA . ASP A 1 113 ? -2.848 23.360 -5.341 1.00 40.88 113 ASP A CA 1
ATOM 884 C C . ASP A 1 113 ? -2.671 23.774 -6.814 1.00 40.88 113 ASP A C 1
ATOM 886 O O . ASP A 1 113 ? -1.554 23.747 -7.330 1.00 40.88 113 ASP A O 1
ATOM 890 N N . GLU A 1 114 ? -3.728 24.225 -7.502 1.00 51.00 114 GLU A N 1
ATOM 891 C CA . GLU A 1 114 ? -3.662 24.682 -8.915 1.00 51.00 114 GLU A CA 1
ATOM 892 C C . GLU A 1 114 ? -2.667 25.848 -9.145 1.00 51.00 114 GLU A C 1
ATOM 894 O O . GLU A 1 114 ? -2.430 26.273 -10.275 1.00 51.00 114 GLU A O 1
ATOM 899 N N . LYS A 1 115 ? -2.086 26.382 -8.065 1.00 46.38 115 LYS A N 1
ATOM 900 C CA . LYS A 1 115 ? -1.067 27.434 -8.053 1.00 46.38 115 LYS A CA 1
ATOM 901 C C . LYS A 1 115 ? 0.369 26.918 -8.102 1.00 46.38 115 LYS A C 1
ATOM 903 O O . LYS A 1 115 ? 1.270 27.735 -8.260 1.00 46.38 115 LYS A O 1
ATOM 908 N N . GLU A 1 116 ? 0.603 25.612 -8.007 1.00 50.50 116 GLU A N 1
ATOM 909 C CA . GLU A 1 116 ? 1.905 25.017 -8.322 1.00 50.50 116 GLU A CA 1
ATOM 910 C C . GLU A 1 116 ? 2.025 24.836 -9.843 1.00 50.50 116 GLU A C 1
ATOM 912 O O . GLU A 1 116 ? 2.159 23.735 -10.373 1.00 50.50 116 GLU A O 1
ATOM 917 N N . THR A 1 117 ? 1.934 25.952 -10.575 1.00 47.50 117 THR A N 1
ATOM 918 C CA . THR A 1 117 ? 2.427 26.010 -11.951 1.00 47.50 117 THR A CA 1
ATOM 919 C C . THR A 1 117 ? 3.907 25.653 -11.896 1.00 47.50 117 THR A C 1
ATOM 921 O O . THR A 1 117 ? 4.628 26.220 -11.077 1.00 47.50 117 THR A O 1
ATOM 924 N N . GLY A 1 118 ? 4.323 24.664 -12.693 1.00 54.38 118 GLY A N 1
ATOM 925 C CA . GLY A 1 118 ? 5.677 24.106 -12.684 1.00 54.38 118 GLY A CA 1
ATOM 926 C C . GLY A 1 118 ? 6.793 25.141 -12.855 1.00 54.38 118 GLY A C 1
ATOM 927 O O . GLY A 1 118 ? 6.535 26.330 -13.012 1.00 54.38 118 GLY A O 1
ATOM 928 N N . LEU A 1 119 ? 8.042 24.662 -12.812 1.00 48.25 119 LEU A N 1
ATOM 929 C CA . LEU A 1 119 ? 9.252 25.472 -13.005 1.00 48.25 119 LEU A CA 1
ATOM 930 C C . LEU A 1 119 ? 9.047 26.500 -14.131 1.00 48.25 119 LEU A C 1
ATOM 932 O O . LEU A 1 119 ? 8.842 26.114 -15.280 1.00 48.25 119 LEU A O 1
ATOM 936 N N . GLU A 1 120 ? 9.075 27.789 -13.775 1.00 49.00 120 GLU A N 1
ATOM 937 C CA . GLU A 1 120 ? 9.278 28.859 -14.751 1.00 49.00 120 GLU A CA 1
ATOM 938 C C . GLU A 1 120 ? 10.613 28.584 -15.465 1.00 49.00 120 GLU A C 1
ATOM 940 O O . GLU A 1 120 ? 11.590 28.223 -14.802 1.00 49.00 120 GLU A O 1
ATOM 945 N N . ASP A 1 121 ? 10.592 28.684 -16.799 1.00 45.28 121 ASP A N 1
ATOM 946 C CA . ASP A 1 121 ? 11.685 28.340 -17.729 1.00 45.28 121 ASP A CA 1
ATOM 947 C C . ASP A 1 121 ? 13.091 28.816 -17.304 1.00 45.28 121 ASP A C 1
ATOM 949 O O . ASP A 1 121 ? 13.242 29.984 -16.864 1.00 45.28 121 ASP A O 1
#

Solvent-accessible surface area (backbone atoms only — not comparable to full-atom values): 7149 Å² total; per-residue (Å²): 104,72,43,76,44,79,40,42,89,82,72,67,37,86,66,66,36,80,33,59,62,38,76,67,47,52,48,53,42,52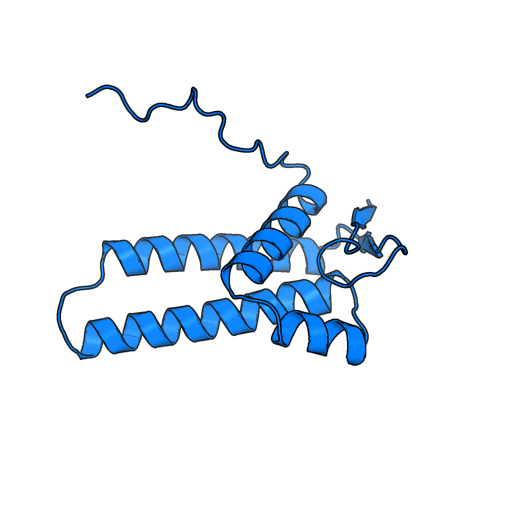,53,50,52,53,49,53,54,49,50,53,51,47,70,74,66,53,58,95,44,76,68,39,47,50,54,50,53,54,49,51,54,52,49,53,56,51,47,48,51,48,48,32,67,56,62,64,52,51,74,73,57,39,53,50,54,73,72,43,55,69,67,59,48,47,53,50,43,50,53,55,39,22,62,68,68,71,42,82,77,73,75,86,54,95,79,71,66,70,86,80,132

Organism: Leuconostoc lactis (NCBI:txid1246)

Secondary structure (DSSP, 8-state):
-EEEEEEHHHH-EEEEEEEE--HHHHHHHHHHHHHHHHHHHHHHH--SSHHHHHHHHHHHHHHHHHHHHHHHHHHT--HHHHHHHHTS-HHHHHHHHHHHHHHHHT---PPPPTT------

Foldseek 3Di:
DWFWDDPCPQQVDPHTQTFDLDPVLLVLLVVLVVLVVVLVVLVVPQDPDPVSVVVNVVSLVVNQVSLLVSVCVRRVDDPSSSVSLVVDDSVVSSVRSVVVSCRSVVPPPDDDDPPPPDDDD